Protein AF-A0A6C0JP57-F1 (afdb_monomer_lite)

Structure (mmCIF, N/CA/C/O backbone):
data_AF-A0A6C0JP57-F1
#
_entry.id   AF-A0A6C0JP57-F1
#
loop_
_atom_site.group_PDB
_atom_site.id
_atom_site.type_symbol
_atom_site.label_atom_id
_atom_site.label_alt_id
_atom_site.label_comp_id
_atom_site.label_asym_id
_atom_site.label_entity_id
_atom_site.label_seq_id
_atom_site.pdbx_PDB_ins_code
_atom_site.Cartn_x
_atom_site.Cartn_y
_atom_site.Cartn_z
_atom_site.occupancy
_atom_site.B_iso_or_equiv
_atom_site.auth_seq_id
_atom_site.auth_comp_id
_atom_site.auth_asym_id
_atom_site.auth_atom_id
_atom_site.pdbx_PDB_model_num
ATOM 1 N N . MET A 1 1 ? -10.656 -6.131 -4.360 1.00 60.06 1 MET A N 1
ATOM 2 C CA . MET A 1 1 ? -9.273 -6.040 -3.825 1.00 60.06 1 MET A CA 1
ATOM 3 C C . MET A 1 1 ? -8.528 -4.791 -4.298 1.00 60.06 1 MET A C 1
ATOM 5 O O . MET A 1 1 ? -7.953 -4.127 -3.448 1.00 60.06 1 MET A O 1
ATOM 9 N N . LYS A 1 2 ? -8.584 -4.404 -5.586 1.00 74.81 2 LYS A N 1
ATOM 10 C CA . LYS A 1 2 ? -7.923 -3.176 -6.089 1.00 74.81 2 LYS A CA 1
ATOM 11 C C . LYS A 1 2 ? -8.310 -1.879 -5.357 1.00 74.81 2 LYS A C 1
ATOM 13 O O . LYS A 1 2 ? -7.425 -1.111 -5.013 1.00 74.81 2 LYS A O 1
ATOM 18 N N . GLU A 1 3 ? -9.580 -1.694 -5.001 1.00 84.88 3 GLU A N 1
ATOM 19 C CA . GLU A 1 3 ? -10.032 -0.474 -4.305 1.00 84.88 3 GLU A CA 1
ATOM 20 C C . GLU A 1 3 ? -9.382 -0.258 -2.927 1.00 84.88 3 GLU A C 1
ATOM 22 O O . GLU A 1 3 ? -9.129 0.875 -2.527 1.00 84.88 3 GLU A O 1
ATOM 27 N N . LEU A 1 4 ? -9.079 -1.333 -2.190 1.00 86.62 4 LEU A N 1
ATOM 28 C CA . LEU A 1 4 ? -8.413 -1.234 -0.884 1.00 86.62 4 LEU A CA 1
ATOM 29 C C . LEU A 1 4 ? -6.960 -0.792 -1.042 1.00 86.62 4 LEU A C 1
ATOM 31 O O . LEU A 1 4 ? -6.465 -0.012 -0.235 1.00 86.62 4 LEU A O 1
ATOM 35 N N . ILE A 1 5 ? -6.297 -1.274 -2.093 1.00 85.81 5 ILE A N 1
ATOM 36 C CA . ILE A 1 5 ? -4.929 -0.894 -2.451 1.00 85.81 5 ILE A CA 1
ATOM 37 C C . ILE A 1 5 ? -4.886 0.584 -2.828 1.00 85.81 5 ILE A C 1
ATOM 39 O O . ILE A 1 5 ? -4.012 1.307 -2.361 1.00 85.81 5 ILE A O 1
ATOM 43 N N . GLU A 1 6 ? -5.847 1.057 -3.616 1.00 87.62 6 GLU A N 1
ATOM 44 C CA . GLU A 1 6 ? -5.937 2.471 -3.986 1.00 87.62 6 GLU A CA 1
ATOM 45 C C . GLU A 1 6 ? -6.221 3.365 -2.777 1.00 87.62 6 GLU A C 1
ATOM 47 O O . GLU A 1 6 ? -5.545 4.378 -2.609 1.00 87.62 6 GLU A O 1
ATOM 52 N N . GLN A 1 7 ? -7.131 2.962 -1.882 1.00 87.38 7 GLN A N 1
ATOM 53 C CA . GLN A 1 7 ? -7.370 3.672 -0.619 1.00 87.38 7 GLN A CA 1
ATOM 54 C C . GLN A 1 7 ? -6.118 3.698 0.262 1.00 87.38 7 GLN A C 1
ATOM 56 O O . GLN A 1 7 ? -5.769 4.748 0.799 1.00 87.38 7 GLN A O 1
ATOM 61 N N . TYR A 1 8 ? -5.411 2.569 0.365 1.00 88.69 8 TYR A N 1
ATOM 62 C CA . TYR A 1 8 ? -4.153 2.482 1.094 1.00 88.69 8 TYR A CA 1
ATOM 63 C C . TYR A 1 8 ? -3.107 3.430 0.508 1.00 88.69 8 TYR A C 1
A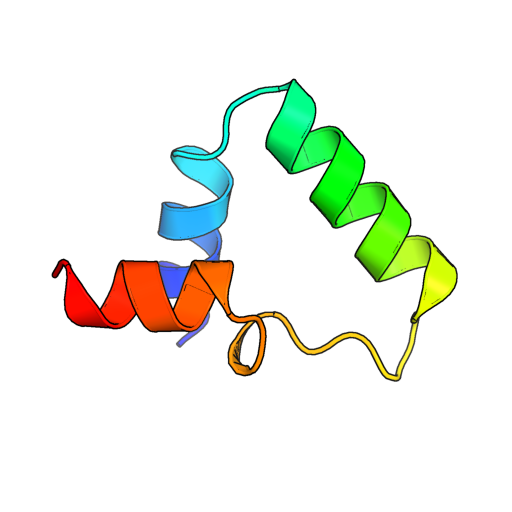TOM 65 O O . TYR A 1 8 ? -2.535 4.219 1.248 1.00 88.69 8 TYR A O 1
ATOM 73 N N . ILE A 1 9 ? -2.901 3.423 -0.813 1.00 87.50 9 ILE A N 1
ATOM 74 C CA . ILE A 1 9 ? -1.941 4.306 -1.495 1.00 87.50 9 ILE A CA 1
ATOM 75 C C . ILE A 1 9 ? -2.351 5.781 -1.372 1.00 87.50 9 ILE A C 1
ATOM 77 O O . ILE A 1 9 ? -1.484 6.655 -1.275 1.00 87.50 9 ILE A O 1
ATO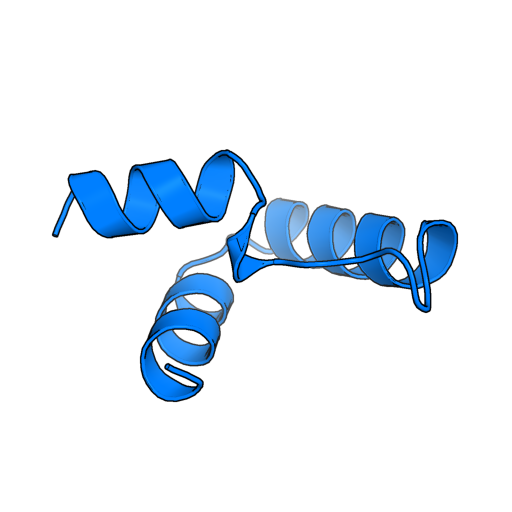M 81 N N . ALA A 1 10 ? -3.653 6.074 -1.350 1.00 89.31 10 ALA A N 1
ATOM 82 C CA . ALA A 1 10 ? -4.176 7.427 -1.190 1.00 89.31 10 ALA A CA 1
ATOM 83 C C . ALA A 1 10 ? -3.891 8.008 0.204 1.00 89.31 10 ALA A C 1
ATOM 85 O O . ALA A 1 10 ? -3.556 9.187 0.296 1.00 89.31 10 ALA A O 1
ATOM 86 N N . GLN A 1 11 ? -3.955 7.192 1.263 1.00 88.12 11 GLN A N 1
ATOM 87 C CA . GLN A 1 11 ? -3.607 7.618 2.627 1.00 88.12 11 GLN A CA 1
ATOM 88 C C . GLN A 1 11 ? -2.092 7.622 2.912 1.00 88.12 11 GLN A C 1
ATOM 90 O O . GLN A 1 11 ? -1.676 8.135 3.952 1.00 88.12 11 GLN A O 1
ATOM 95 N N . LEU A 1 12 ? -1.258 7.042 2.033 1.00 88.44 12 LEU A N 1
ATOM 96 C CA . LEU A 1 12 ? 0.197 7.052 2.212 1.00 88.44 12 LEU A CA 1
ATOM 97 C C . LEU A 1 12 ? 0.728 8.486 2.166 1.00 88.44 12 LEU A C 1
ATOM 99 O O . LEU A 1 12 ? 0.438 9.265 1.253 1.00 88.44 12 LEU A O 1
ATOM 103 N N . THR A 1 13 ? 1.609 8.796 3.111 1.00 90.31 13 THR A N 1
ATOM 104 C CA . THR A 1 13 ? 2.395 10.031 3.093 1.00 90.31 13 THR A CA 1
ATOM 105 C C . THR A 1 13 ? 3.368 10.047 1.907 1.00 90.31 13 THR A C 1
ATOM 107 O O . THR A 1 13 ? 3.719 8.988 1.376 1.00 90.31 13 THR A O 1
ATOM 110 N N . PRO A 1 14 ? 3.859 11.227 1.479 1.00 90.94 14 PRO A N 1
ATOM 111 C CA . PRO A 1 14 ? 4.823 11.333 0.379 1.00 90.94 14 PRO A CA 1
ATOM 112 C C . PRO A 1 14 ? 6.044 10.417 0.558 1.00 90.94 14 PRO A C 1
ATOM 114 O O . PRO A 1 14 ? 6.439 9.736 -0.386 1.00 90.94 14 PRO A O 1
ATOM 117 N N . SER A 1 15 ? 6.580 10.296 1.776 1.00 89.44 15 SER A N 1
ATOM 118 C CA . SER A 1 15 ? 7.693 9.383 2.071 1.00 89.44 15 SER A CA 1
ATOM 119 C C . SER A 1 15 ? 7.326 7.908 1.882 1.00 89.44 15 SER A C 1
ATOM 121 O O . SER A 1 15 ? 8.122 7.130 1.358 1.00 89.44 15 SER A O 1
ATOM 123 N N . GLN A 1 16 ? 6.111 7.508 2.266 1.00 88.62 16 GLN A N 1
ATOM 124 C CA . GLN A 1 16 ? 5.637 6.136 2.079 1.00 88.62 1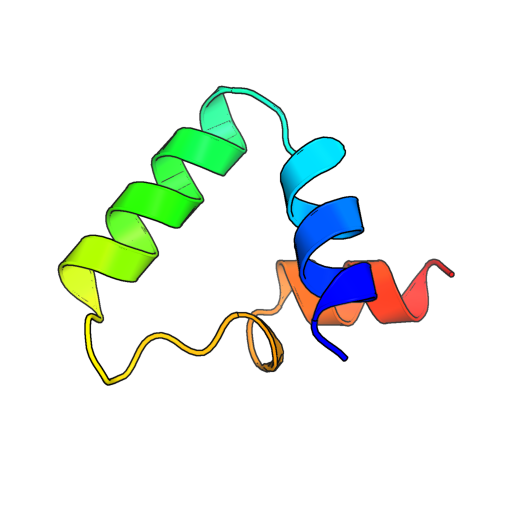6 GLN A CA 1
ATOM 125 C C . GLN A 1 16 ? 5.353 5.820 0.607 1.00 88.62 16 GLN A C 1
ATOM 127 O O . GLN A 1 16 ? 5.637 4.709 0.169 1.00 88.62 16 GLN A O 1
ATOM 132 N N . LYS A 1 17 ? 4.867 6.790 -0.181 1.00 90.25 17 LYS A N 1
ATOM 133 C CA . LYS A 1 17 ? 4.735 6.641 -1.641 1.00 90.25 17 LYS A CA 1
ATOM 134 C C . LYS A 1 17 ? 6.089 6.414 -2.310 1.00 90.25 17 LYS A C 1
ATOM 136 O O . LYS A 1 17 ? 6.199 5.544 -3.167 1.00 90.25 17 LYS A O 1
ATOM 141 N N . ILE A 1 18 ? 7.124 7.136 -1.878 1.00 91.44 18 ILE A N 1
ATOM 142 C CA . ILE A 1 18 ? 8.493 6.931 -2.369 1.00 91.44 18 ILE A CA 1
ATOM 143 C C . ILE A 1 18 ? 8.987 5.527 -2.002 1.00 91.44 18 ILE A C 1
ATOM 145 O O . ILE A 1 18 ? 9.482 4.808 -2.864 1.00 91.44 18 ILE A O 1
ATOM 149 N N . ALA A 1 19 ? 8.809 5.097 -0.750 1.00 89.44 19 ALA A N 1
ATOM 150 C CA . ALA A 1 19 ? 9.184 3.747 -0.327 1.00 89.44 19 ALA A CA 1
ATOM 151 C C . ALA A 1 19 ? 8.430 2.658 -1.112 1.00 89.44 19 ALA A C 1
ATOM 153 O O . ALA A 1 19 ? 9.029 1.658 -1.508 1.00 89.44 19 ALA A O 1
ATOM 154 N N . TYR A 1 20 ? 7.141 2.874 -1.380 1.00 88.94 20 TYR A N 1
ATOM 155 C CA . TYR A 1 20 ? 6.310 1.997 -2.200 1.00 88.94 20 TYR A CA 1
ATOM 156 C C . TYR A 1 20 ? 6.834 1.889 -3.635 1.00 88.94 20 TYR A C 1
ATOM 158 O O . TYR A 1 20 ? 7.020 0.782 -4.132 1.00 88.94 20 TYR A O 1
ATOM 166 N N . GLU A 1 21 ? 7.132 3.017 -4.281 1.00 90.00 21 GLU A N 1
ATOM 167 C CA . GLU A 1 21 ? 7.714 3.056 -5.627 1.00 90.00 21 GLU A CA 1
ATOM 168 C C . GLU A 1 21 ? 9.087 2.371 -5.672 1.00 90.00 21 GLU A C 1
ATOM 170 O O . GLU A 1 21 ? 9.358 1.597 -6.589 1.00 90.00 21 GLU A O 1
ATOM 175 N N . ILE A 1 22 ? 9.938 2.578 -4.660 1.00 90.12 22 ILE A N 1
ATOM 176 C CA . ILE A 1 22 ? 11.241 1.902 -4.550 1.00 90.12 22 ILE A CA 1
ATOM 177 C C . ILE A 1 22 ? 11.051 0.391 -4.409 1.00 90.12 22 ILE A C 1
ATOM 179 O O . ILE A 1 22 ? 11.720 -0.372 -5.105 1.00 90.12 22 ILE A O 1
ATOM 183 N N . ALA A 1 23 ? 10.150 -0.052 -3.532 1.00 88.12 23 ALA A N 1
ATOM 184 C CA . ALA A 1 23 ? 9.866 -1.468 -3.330 1.00 88.12 23 ALA A CA 1
ATOM 185 C C . ALA A 1 23 ? 9.304 -2.103 -4.608 1.00 88.12 23 ALA A C 1
ATOM 187 O O . ALA A 1 23 ? 9.806 -3.137 -5.041 1.00 88.12 23 ALA A O 1
ATOM 188 N N . LYS A 1 24 ? 8.345 -1.442 -5.264 1.00 87.06 24 LYS A N 1
ATOM 189 C CA . LYS A 1 24 ? 7.773 -1.867 -6.545 1.00 87.06 24 LYS A CA 1
ATOM 190 C C . LYS A 1 24 ? 8.836 -1.962 -7.638 1.00 87.06 24 LYS A C 1
ATOM 192 O O . LYS A 1 24 ? 8.844 -2.927 -8.390 1.00 87.06 24 LYS A O 1
ATOM 197 N N . LYS A 1 25 ? 9.760 -1.002 -7.700 1.00 89.00 25 LYS A N 1
ATOM 198 C CA . LYS A 1 25 ? 10.840 -0.972 -8.695 1.00 89.00 25 LYS A CA 1
ATOM 199 C C . LYS A 1 25 ? 11.962 -1.971 -8.407 1.00 89.00 25 LYS A C 1
ATOM 201 O O . LYS A 1 25 ? 12.606 -2.425 -9.339 1.00 89.00 25 LYS A O 1
ATOM 206 N N . ARG A 1 26 ? 12.222 -2.300 -7.138 1.00 88.75 26 ARG A N 1
ATOM 207 C CA . ARG A 1 26 ? 13.260 -3.271 -6.744 1.00 88.75 26 ARG A CA 1
ATOM 208 C C . ARG A 1 26 ? 12.790 -4.715 -6.790 1.00 88.75 26 ARG A C 1
ATOM 210 O O . ARG A 1 26 ? 13.590 -5.598 -7.065 1.00 88.75 26 ARG A O 1
ATOM 217 N N . LEU A 1 27 ? 11.534 -4.950 -6.432 1.00 85.25 27 LEU A N 1
ATOM 218 C CA . LEU A 1 27 ? 10.960 -6.289 -6.370 1.00 85.25 27 LEU A CA 1
ATOM 219 C C . LEU A 1 27 ? 10.214 -6.636 -7.662 1.00 85.25 27 LEU A C 1
ATOM 221 O O . LEU A 1 27 ? 9.970 -7.813 -7.886 1.00 85.25 27 LEU A O 1
ATOM 225 N N . GLU A 1 28 ? 9.887 -5.649 -8.505 1.00 82.81 28 GLU A N 1
ATOM 226 C CA . GLU A 1 28 ? 9.217 -5.789 -9.805 1.00 82.81 28 GLU A CA 1
ATOM 227 C C . GLU A 1 28 ? 8.076 -6.815 -9.763 1.00 82.81 28 GLU A C 1
ATOM 229 O O . GLU A 1 28 ? 7.023 -6.559 -9.181 1.00 82.81 28 GLU A O 1
ATOM 234 N N . THR A 1 29 ? 8.290 -8.000 -10.332 1.00 80.56 29 THR A N 1
ATOM 235 C CA . THR A 1 29 ? 7.309 -9.092 -10.413 1.00 80.56 29 THR A CA 1
ATOM 236 C C . THR A 1 29 ? 7.084 -9.820 -9.089 1.00 80.56 29 THR A C 1
ATOM 238 O O . THR A 1 29 ? 6.042 -10.442 -8.895 1.00 80.56 29 THR A O 1
ATOM 241 N N . SER A 1 30 ? 8.033 -9.726 -8.161 1.00 83.94 30 SER A N 1
ATOM 242 C CA . SER A 1 30 ? 7.936 -10.262 -6.799 1.00 83.94 30 SER A CA 1
ATOM 243 C C . SER A 1 30 ? 7.251 -9.292 -5.836 1.00 83.94 30 SER A C 1
ATOM 245 O O . SER A 1 30 ? 6.971 -9.649 -4.689 1.00 83.94 30 SER A O 1
ATOM 247 N N . PHE A 1 31 ? 6.979 -8.056 -6.264 1.00 84.38 31 PHE A N 1
ATOM 248 C CA . PHE A 1 31 ? 6.323 -7.079 -5.414 1.00 84.38 31 PHE A CA 1
ATOM 249 C C . PHE A 1 31 ? 4.829 -7.385 -5.281 1.00 84.38 31 PHE A C 1
ATOM 251 O O . PHE A 1 31 ? 4.059 -7.253 -6.230 1.00 84.38 31 PHE A O 1
ATOM 258 N N . CYS A 1 32 ? 4.398 -7.739 -4.072 1.00 85.69 32 CYS A N 1
ATOM 259 C CA . CYS A 1 32 ? 2.997 -8.001 -3.771 1.00 85.69 32 CYS A CA 1
ATOM 260 C C . CYS A 1 32 ? 2.552 -7.123 -2.599 1.00 85.69 32 CYS A C 1
ATOM 262 O O . CYS A 1 32 ? 2.818 -7.438 -1.438 1.00 85.69 32 CYS A O 1
ATOM 264 N N . ILE A 1 33 ? 1.872 -6.011 -2.903 1.00 85.75 33 ILE A N 1
ATOM 265 C CA . ILE A 1 33 ? 1.404 -5.069 -1.876 1.00 85.75 33 ILE A CA 1
ATOM 266 C C . ILE A 1 33 ? 0.427 -5.734 -0.900 1.00 85.75 33 ILE A C 1
ATOM 268 O O . ILE A 1 33 ? 0.474 -5.455 0.290 1.00 85.75 33 ILE A O 1
ATOM 272 N N . GLU A 1 34 ? -0.383 -6.677 -1.383 1.00 84.62 34 GLU A N 1
ATOM 273 C CA . GLU A 1 34 ? -1.373 -7.412 -0.589 1.00 84.62 34 GLU A CA 1
ATOM 274 C C . GLU A 1 34 ? -0.735 -8.266 0.512 1.00 84.62 34 GLU A C 1
ATOM 276 O O . GLU A 1 34 ? -1.348 -8.509 1.548 1.00 84.62 34 GLU A O 1
ATOM 281 N N . LYS A 1 35 ? 0.520 -8.683 0.305 1.00 84.62 35 LYS A N 1
ATOM 282 C CA . LYS A 1 35 ? 1.331 -9.422 1.283 1.00 84.62 35 LYS A CA 1
ATOM 283 C C . LYS A 1 35 ? 2.264 -8.519 2.088 1.00 84.62 35 LYS A C 1
ATOM 285 O O . LYS A 1 35 ? 3.009 -9.010 2.9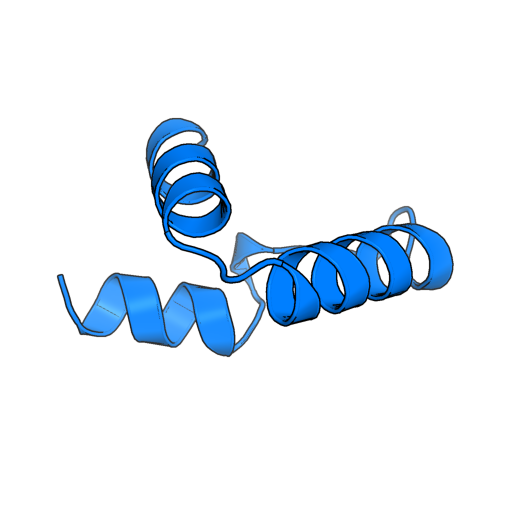33 1.00 84.62 35 LYS A O 1
ATOM 290 N N . SER A 1 36 ? 2.259 -7.216 1.822 1.00 86.06 36 SER A N 1
ATOM 291 C CA . SER A 1 36 ? 3.110 -6.275 2.536 1.00 86.06 36 SER A CA 1
ATOM 292 C C . SER A 1 36 ? 2.562 -6.028 3.937 1.00 86.06 36 SER A C 1
ATOM 294 O O . SER A 1 36 ? 1.361 -5.824 4.114 1.00 86.06 36 SER A O 1
ATOM 296 N N . ILE A 1 37 ? 3.453 -5.990 4.929 1.00 86.00 37 ILE A N 1
ATOM 297 C CA . ILE A 1 37 ? 3.096 -5.804 6.344 1.00 86.00 37 ILE A CA 1
ATOM 298 C C . ILE A 1 37 ? 2.240 -4.544 6.520 1.00 86.00 37 ILE A C 1
ATOM 300 O O . ILE A 1 37 ? 1.186 -4.605 7.142 1.00 86.00 37 ILE A O 1
ATOM 304 N N . GLY A 1 38 ? 2.620 -3.437 5.874 1.00 85.88 38 GLY A N 1
ATOM 305 C CA . GLY A 1 38 ? 1.874 -2.182 5.970 1.00 85.88 38 GLY A CA 1
ATOM 306 C C . GLY A 1 38 ? 0.443 -2.258 5.422 1.00 85.88 38 GLY A C 1
ATOM 307 O O . GLY A 1 38 ? -0.443 -1.594 5.956 1.00 85.88 38 GLY A O 1
ATOM 308 N N . PHE A 1 39 ? 0.190 -3.077 4.395 1.00 88.00 39 PHE A N 1
ATOM 309 C CA . PHE A 1 39 ? -1.158 -3.279 3.857 1.00 88.00 39 PHE A CA 1
ATOM 310 C C . PHE A 1 39 ? -1.972 -4.245 4.725 1.00 88.00 39 PHE A C 1
ATOM 312 O O . PHE A 1 39 ? -3.151 -4.006 4.967 1.00 88.00 39 PHE A O 1
ATOM 319 N N . ILE A 1 40 ? -1.341 -5.299 5.252 1.00 89.19 40 ILE A N 1
ATOM 320 C CA . ILE A 1 40 ? -1.972 -6.236 6.193 1.00 89.19 40 ILE A CA 1
ATOM 321 C C . ILE A 1 40 ? -2.391 -5.508 7.477 1.00 89.19 40 ILE A C 1
ATOM 323 O O . ILE A 1 40 ? -3.497 -5.715 7.974 1.00 89.19 40 ILE A O 1
ATOM 327 N N . 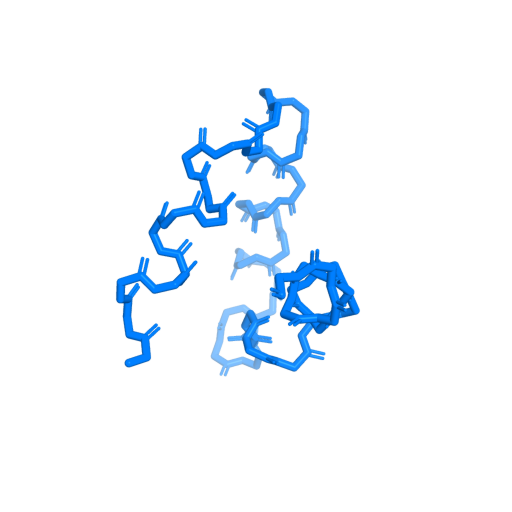GLU A 1 41 ? -1.540 -4.632 8.010 1.00 89.38 41 GLU A N 1
ATOM 328 C CA . GLU A 1 41 ? -1.882 -3.798 9.165 1.00 89.38 41 GLU A CA 1
ATOM 329 C C . GLU A 1 41 ? -3.010 -2.814 8.855 1.00 89.38 41 GLU A C 1
ATOM 331 O O . GLU A 1 41 ? -3.901 -2.629 9.682 1.00 89.38 41 GLU A O 1
ATOM 336 N N . PHE A 1 42 ? -3.023 -2.225 7.658 1.00 88.62 42 PHE A N 1
ATOM 337 C CA . PHE A 1 42 ? -4.134 -1.386 7.215 1.00 88.62 42 PHE A CA 1
ATOM 338 C C . PHE A 1 42 ? -5.455 -2.160 7.152 1.00 88.62 42 PHE A C 1
ATOM 340 O O . PHE A 1 42 ? -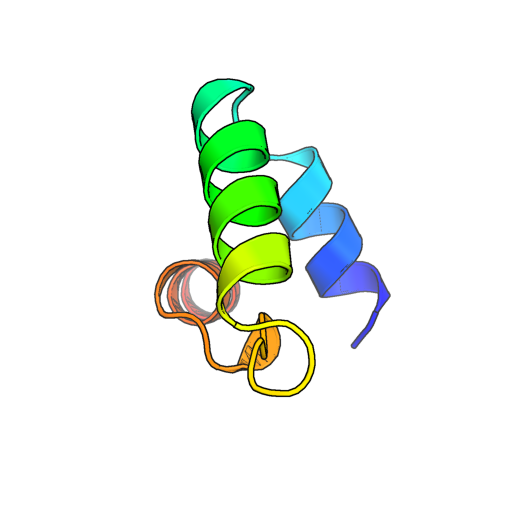6.466 -1.666 7.646 1.00 88.62 42 PHE A O 1
ATOM 347 N N . LEU A 1 43 ? -5.438 -3.383 6.615 1.00 87.62 43 LEU A N 1
ATOM 348 C CA . LEU A 1 43 ? -6.609 -4.261 6.592 1.00 87.62 43 LEU A CA 1
ATOM 349 C C . LEU A 1 43 ? -7.080 -4.644 7.998 1.00 87.62 43 LEU A C 1
ATOM 351 O O . LEU A 1 43 ? -8.277 -4.782 8.200 1.00 87.62 43 LEU A O 1
ATOM 355 N N . LYS A 1 44 ? -6.164 -4.798 8.962 1.00 87.44 44 LYS A N 1
ATOM 356 C CA . LYS A 1 44 ? -6.498 -5.079 10.370 1.00 87.44 44 LYS A CA 1
ATOM 357 C C . LYS A 1 44 ? -7.065 -3.879 11.128 1.00 87.44 44 LYS A C 1
ATOM 359 O O . LYS A 1 44 ? -7.728 -4.072 12.141 1.00 87.44 44 LYS A O 1
ATOM 364 N N . LYS A 1 45 ? -6.727 -2.656 10.712 1.00 81.56 45 LYS A N 1
ATOM 365 C CA . LYS A 1 45 ? -7.192 -1.413 11.348 1.00 81.56 45 LYS A CA 1
ATOM 366 C C . LYS A 1 45 ? -8.578 -0.972 10.874 1.00 81.56 45 LYS A C 1
ATOM 368 O O . LYS A 1 45 ? -9.135 -0.050 11.466 1.00 81.56 45 LYS A O 1
ATOM 373 N N . LYS A 1 46 ? -9.068 -1.569 9.790 1.00 66.56 46 LYS A N 1
ATOM 374 C CA . LYS A 1 46 ? -10.397 -1.356 9.223 1.00 66.56 46 LYS A CA 1
ATOM 375 C C . LYS A 1 46 ? -11.372 -2.374 9.804 1.00 66.56 46 LYS A C 1
ATOM 377 O O . LYS A 1 46 ? -12.540 -1.981 9.995 1.00 66.56 46 LYS A O 1
#

Foldseek 3Di:
DVVLVVVLCVPDDPVVVVVLVVQCVVCVVPDDPCPDPSSVVVVVVD

Sequence (46 aa):
MKELIEQYIAQLTPSQKIAYEIAKKRLETSFCIEKSIGFIEFLKKK

Organism: NCBI:txid1070528

pLDDT: mean 85.99, std 5.72, range [60.06, 91.44]

Secondary structure (DSSP, 8-state):
-HHHHHHHHHHS-HHHHHHHHHHHHHHGGG--GGGSHHHHHHHHH-

Radius of gyration: 10.28 Å; chains: 1; bounding box: 24×22×22 Å